Protein AF-A0A6P0XRM7-F1 (afdb_monomer)

Secondary structure (DSSP, 8-state):
----EEEEETTEEEEESEEEEES-EEEEE-SSS-BTTSTT-BSEEEEESS--EEEEE-------GGGS-----

Structure (mmCIF, N/CA/C/O backbone):
data_AF-A0A6P0XRM7-F1
#
_entry.id   AF-A0A6P0XRM7-F1
#
loop_
_atom_site.group_PDB
_atom_site.id
_atom_site.type_symbol
_atom_site.label_atom_id
_atom_site.label_alt_id
_atom_site.label_comp_id
_atom_site.label_asym_id
_atom_site.label_entity_id
_atom_site.label_seq_id
_atom_site.pdbx_PDB_ins_code
_atom_site.Cartn_x
_atom_site.Cartn_y
_atom_site.Cartn_z
_atom_site.occupancy
_atom_site.B_iso_or_equiv
_atom_site.auth_seq_id
_atom_site.auth_comp_id
_atom_site.auth_asym_id
_atom_site.auth_atom_id
_atom_site.pdbx_PDB_model_num
ATOM 1 N N . SER A 1 1 ? 13.690 -6.285 -7.337 1.00 70.25 1 SER A N 1
ATOM 2 C CA . SER A 1 1 ? 12.714 -5.493 -8.091 1.00 70.25 1 SER A CA 1
ATOM 3 C C . SER A 1 1 ? 12.483 -4.122 -7.467 1.00 70.25 1 SER A C 1
ATOM 5 O O . SER A 1 1 ? 12.662 -3.942 -6.266 1.00 70.25 1 SER A O 1
ATOM 7 N N . LEU A 1 2 ? 12.049 -3.153 -8.280 1.00 84.44 2 LEU A N 1
ATOM 8 C CA . LEU A 1 2 ? 11.529 -1.874 -7.790 1.00 84.44 2 LEU A CA 1
ATOM 9 C C . LEU A 1 2 ? 10.225 -2.086 -6.987 1.00 84.44 2 LEU A C 1
ATOM 11 O O . LEU A 1 2 ? 9.459 -2.997 -7.315 1.00 84.44 2 LEU A O 1
ATOM 15 N N . PRO A 1 3 ? 9.923 -1.243 -5.981 1.00 87.38 3 PRO A N 1
ATOM 16 C CA . PRO A 1 3 ? 8.657 -1.289 -5.252 1.00 87.38 3 PRO A CA 1
ATOM 17 C C . PRO A 1 3 ? 7.456 -1.125 -6.197 1.00 87.38 3 PRO A C 1
ATOM 19 O O . PRO A 1 3 ? 7.328 -0.095 -6.868 1.00 87.38 3 PRO A O 1
ATOM 22 N N . ALA A 1 4 ? 6.569 -2.121 -6.255 1.00 88.69 4 ALA A N 1
ATOM 23 C CA . ALA A 1 4 ? 5.425 -2.141 -7.175 1.00 88.69 4 ALA A CA 1
ATOM 24 C C . ALA A 1 4 ? 4.114 -1.668 -6.527 1.00 88.69 4 ALA A C 1
ATOM 26 O O . ALA A 1 4 ? 3.218 -1.176 -7.219 1.00 88.69 4 ALA A O 1
ATOM 27 N N . ILE A 1 5 ? 4.008 -1.783 -5.203 1.00 90.94 5 ILE A N 1
ATOM 28 C CA . ILE A 1 5 ? 2.793 -1.461 -4.458 1.00 90.94 5 ILE A CA 1
ATOM 29 C C . ILE A 1 5 ? 2.767 0.040 -4.17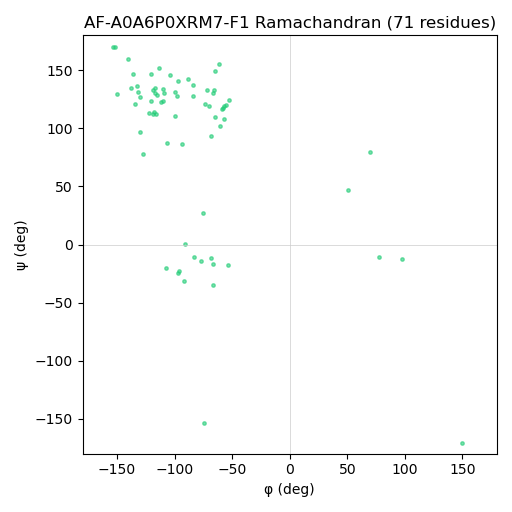9 1.00 90.94 5 ILE A C 1
ATOM 31 O O . ILE A 1 5 ? 3.786 0.624 -3.816 1.00 90.94 5 ILE A O 1
ATOM 35 N N . SER A 1 6 ? 1.601 0.673 -4.343 1.00 89.69 6 SER A N 1
ATOM 36 C CA . SER A 1 6 ? 1.367 2.064 -3.947 1.00 89.69 6 SER A CA 1
ATOM 37 C C . SER A 1 6 ? 0.274 2.127 -2.885 1.00 89.69 6 SER A C 1
ATOM 39 O O . SER A 1 6 ? -0.888 1.863 -3.180 1.00 89.69 6 SER A O 1
ATOM 41 N N . VAL A 1 7 ? 0.639 2.541 -1.677 1.00 89.31 7 VAL A N 1
ATOM 42 C CA . VAL A 1 7 ? -0.277 2.786 -0.558 1.00 89.31 7 VAL A CA 1
ATOM 43 C C . VAL A 1 7 ? -0.581 4.277 -0.491 1.00 89.31 7 VAL A C 1
ATOM 45 O O . VAL A 1 7 ? 0.343 5.092 -0.472 1.00 89.31 7 VAL A O 1
ATOM 48 N N . LYS A 1 8 ? -1.863 4.646 -0.463 1.00 84.94 8 LYS A N 1
ATOM 49 C CA . LYS A 1 8 ? -2.300 6.046 -0.423 1.00 84.94 8 LYS A CA 1
ATOM 50 C C . LYS A 1 8 ? -3.036 6.329 0.886 1.00 84.94 8 LYS A C 1
ATOM 52 O O . LYS A 1 8 ? -4.115 5.790 1.096 1.00 84.94 8 LYS A O 1
ATOM 57 N N . GLN A 1 9 ? -2.453 7.157 1.753 1.00 81.88 9 GLN A N 1
ATOM 58 C CA . GLN A 1 9 ? -2.971 7.462 3.095 1.00 81.88 9 GLN A CA 1
ATOM 59 C C . GLN A 1 9 ? -2.911 8.973 3.338 1.00 81.88 9 GLN A C 1
ATOM 61 O O . GLN A 1 9 ? -1.836 9.562 3.251 1.00 81.88 9 GLN A O 1
ATOM 66 N N . GLY A 1 10 ? -4.053 9.615 3.617 1.00 70.94 10 GLY A N 1
ATOM 67 C CA . GLY A 1 10 ? -4.100 11.043 3.971 1.00 70.94 10 GLY A CA 1
ATOM 68 C C . GLY A 1 10 ? -3.346 11.959 2.993 1.00 70.94 10 GLY A C 1
ATOM 69 O O . GLY A 1 10 ? -2.513 12.758 3.408 1.00 70.94 10 GLY A O 1
ATOM 70 N N . GLY A 1 11 ? -3.553 11.777 1.684 1.00 75.81 11 GLY A N 1
ATOM 71 C CA . GLY A 1 11 ? -2.874 12.532 0.618 1.00 75.81 11 GLY A CA 1
ATOM 72 C C . GLY A 1 11 ? -1.428 12.108 0.312 1.00 75.81 11 GLY A C 1
ATOM 73 O O . GLY A 1 11 ? -0.884 12.515 -0.714 1.00 75.81 11 GLY A O 1
ATOM 74 N N . LYS A 1 12 ? -0.805 11.263 1.141 1.00 82.06 12 LYS A N 1
ATOM 75 C CA . LYS A 1 12 ? 0.554 10.746 0.922 1.00 82.06 12 LYS A CA 1
ATOM 76 C C . LYS A 1 12 ? 0.524 9.472 0.082 1.00 82.06 12 LYS A C 1
ATOM 78 O O . LYS A 1 12 ? -0.346 8.624 0.267 1.00 82.06 12 LYS A O 1
ATOM 83 N N . ASN A 1 13 ? 1.510 9.323 -0.804 1.00 86.88 13 ASN A N 1
ATOM 84 C CA . ASN A 1 13 ? 1.742 8.108 -1.585 1.00 86.88 13 ASN A CA 1
ATOM 85 C C . ASN A 1 13 ? 3.019 7.428 -1.089 1.00 86.88 13 ASN A C 1
ATOM 87 O O . ASN A 1 13 ? 4.090 8.030 -1.111 1.00 86.88 13 ASN A O 1
ATOM 91 N N . HIS A 1 14 ? 2.916 6.169 -0.689 1.00 89.25 14 HIS A N 1
ATOM 92 C CA . HIS A 1 14 ? 4.040 5.357 -0.246 1.00 89.25 14 HIS A CA 1
ATOM 93 C C . HIS A 1 14 ? 4.216 4.177 -1.188 1.00 89.25 14 HIS A C 1
ATOM 95 O O . HIS A 1 14 ? 3.252 3.479 -1.497 1.00 89.25 14 HIS A O 1
ATOM 101 N N . ARG A 1 15 ? 5.443 3.958 -1.652 1.00 91.25 15 ARG A N 1
ATOM 102 C CA . ARG A 1 15 ? 5.796 2.792 -2.461 1.00 91.25 15 ARG A CA 1
ATOM 103 C C . ARG A 1 15 ? 6.400 1.733 -1.552 1.00 91.25 15 ARG A C 1
ATOM 105 O O . ARG A 1 15 ? 7.130 2.111 -0.653 1.00 91.25 15 ARG A O 1
ATOM 112 N N . CYS A 1 16 ? 6.099 0.456 -1.749 1.00 92.12 16 CYS A N 1
ATOM 113 C CA . CYS A 1 16 ? 6.701 -0.638 -0.978 1.00 92.12 16 CYS A CA 1
ATOM 114 C C . CYS A 1 16 ? 6.709 -1.944 -1.785 1.00 92.12 16 CYS A C 1
ATOM 116 O O . CYS A 1 16 ? 6.127 -2.022 -2.876 1.00 92.12 16 CYS A O 1
ATOM 118 N N . HIS A 1 17 ? 7.408 -2.955 -1.271 1.00 93.12 17 HIS A N 1
ATOM 119 C CA . HIS A 1 17 ? 7.422 -4.295 -1.859 1.00 93.12 17 HIS A CA 1
ATOM 120 C C . HIS A 1 17 ? 6.345 -5.197 -1.269 1.00 93.12 17 HIS A C 1
ATOM 122 O O . HIS A 1 17 ? 5.799 -6.033 -1.979 1.00 93.12 17 HIS A O 1
ATOM 128 N N . GLU A 1 18 ? 6.008 -4.981 -0.001 1.00 92.25 18 GLU A N 1
ATOM 129 C CA . GLU A 1 18 ? 4.960 -5.705 0.710 1.00 92.25 18 GLU A CA 1
ATOM 130 C C . GLU A 1 18 ? 4.112 -4.723 1.518 1.00 92.25 18 GLU A C 1
ATOM 132 O O . GLU A 1 18 ? 4.616 -3.706 2.018 1.00 92.25 18 GLU A O 1
ATOM 137 N N . VAL A 1 19 ? 2.822 -5.032 1.635 1.00 92.44 19 VAL A N 1
ATOM 138 C CA . VAL A 1 19 ? 1.907 -4.351 2.543 1.00 92.44 19 VAL A CA 1
ATOM 139 C C . VAL A 1 19 ? 1.119 -5.385 3.338 1.00 92.44 19 VAL A C 1
ATOM 141 O O . VAL A 1 19 ? 0.565 -6.322 2.765 1.00 92.44 19 VAL A O 1
ATOM 144 N N . GLU A 1 20 ? 1.066 -5.197 4.647 1.00 93.50 20 GLU A N 1
ATOM 145 C CA . GLU A 1 20 ? 0.226 -5.966 5.557 1.00 93.50 20 GLU A CA 1
ATOM 146 C C . GLU A 1 20 ? -0.887 -5.052 6.070 1.00 93.50 20 GLU A C 1
ATOM 148 O O . GLU A 1 20 ? -0.642 -3.891 6.411 1.00 93.50 20 GLU A O 1
ATOM 153 N N . ILE A 1 21 ? -2.119 -5.564 6.055 1.00 92.06 21 ILE A N 1
ATOM 154 C CA . ILE A 1 21 ? -3.325 -4.832 6.444 1.00 92.06 21 ILE A CA 1
ATOM 155 C C . ILE A 1 21 ? -3.934 -5.561 7.635 1.00 92.06 21 ILE A C 1
ATOM 157 O O . ILE A 1 21 ? -4.434 -6.678 7.489 1.00 92.06 21 ILE A O 1
ATOM 161 N N . LEU A 1 22 ? -3.907 -4.927 8.803 1.00 91.12 22 LEU A N 1
ATOM 162 C CA . LEU A 1 22 ? -4.441 -5.510 10.029 1.00 91.12 22 LEU A CA 1
ATOM 163 C C . LEU A 1 22 ? -5.893 -5.067 10.219 1.00 91.12 22 LEU A C 1
ATOM 165 O O . LEU A 1 22 ? -6.181 -4.054 10.854 1.00 91.12 22 LEU A O 1
ATOM 169 N N . GLY A 1 23 ? -6.816 -5.818 9.617 1.00 89.88 23 GLY A N 1
ATOM 170 C CA . GLY A 1 23 ? -8.252 -5.574 9.728 1.00 89.88 23 GLY A CA 1
ATOM 171 C C . GLY A 1 23 ? -9.034 -5.991 8.488 1.00 89.88 23 GLY A C 1
ATOM 172 O O . GLY A 1 23 ? -8.513 -6.632 7.574 1.00 89.88 23 GLY A O 1
ATOM 173 N N . ASN A 1 24 ? -10.313 -5.616 8.456 1.00 90.75 24 ASN A N 1
ATOM 174 C CA . ASN A 1 24 ? -11.179 -5.914 7.323 1.00 90.75 24 ASN A CA 1
ATOM 175 C C . ASN A 1 24 ? -10.721 -5.146 6.082 1.00 90.75 24 ASN A C 1
ATOM 177 O O . ASN A 1 24 ? -10.546 -3.926 6.103 1.00 90.75 24 ASN A O 1
ATOM 181 N N . CYS A 1 25 ? -10.582 -5.869 4.976 1.00 92.56 25 CYS A N 1
ATOM 182 C CA . CYS A 1 25 ? -10.268 -5.278 3.689 1.00 92.56 25 CYS A CA 1
ATOM 183 C C . CYS A 1 25 ? -11.044 -5.951 2.558 1.00 92.56 25 CYS A C 1
ATOM 185 O O . CYS A 1 25 ? -11.537 -7.076 2.679 1.00 92.56 25 CYS A O 1
ATOM 187 N N . LYS A 1 26 ? -11.156 -5.239 1.438 1.00 92.62 26 LYS A N 1
ATOM 188 C CA . LYS A 1 26 ? -11.807 -5.721 0.222 1.00 92.62 26 LYS A CA 1
ATOM 189 C C . LYS A 1 26 ? -10.998 -5.331 -1.001 1.00 92.62 26 LYS A C 1
ATOM 191 O O . LYS A 1 26 ?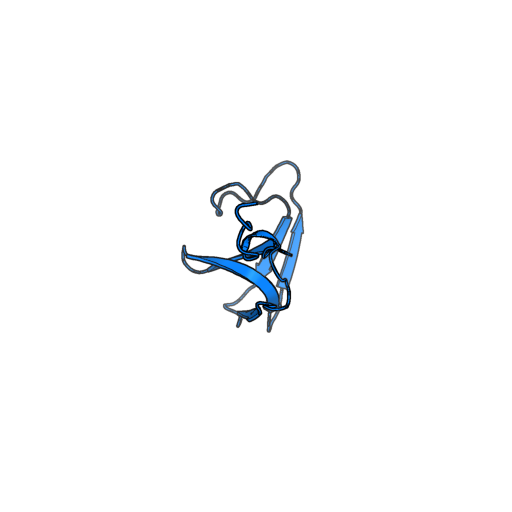 -10.629 -4.173 -1.164 1.00 92.62 26 LYS A O 1
ATOM 19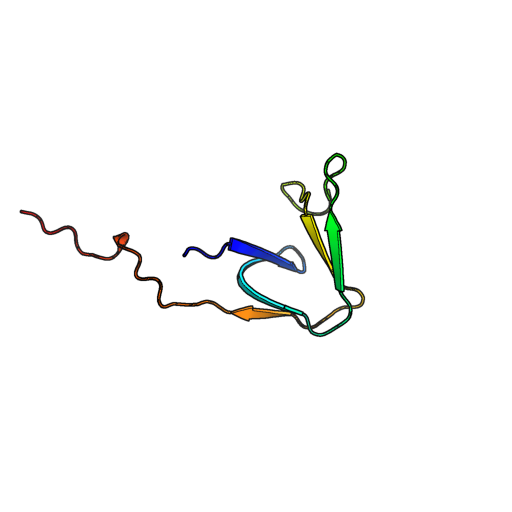6 N N . ILE A 1 27 ? -10.808 -6.280 -1.912 1.00 93.12 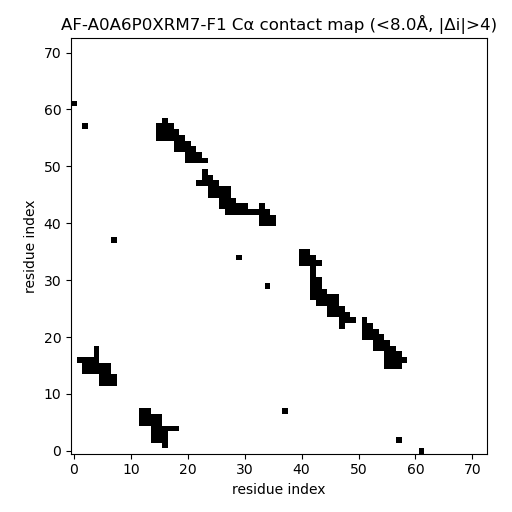27 ILE A N 1
ATOM 197 C CA . ILE A 1 27 ? -10.257 -6.008 -3.240 1.00 93.12 27 ILE A CA 1
ATOM 198 C C . ILE A 1 27 ? -11.392 -5.550 -4.158 1.00 93.12 27 ILE A C 1
ATOM 200 O O . ILE A 1 27 ? -12.422 -6.219 -4.281 1.00 93.12 27 ILE A O 1
ATOM 204 N N . VAL A 1 28 ? -11.206 -4.411 -4.818 1.00 93.69 28 VAL A N 1
ATOM 205 C CA . VAL A 1 28 ? -12.179 -3.839 -5.748 1.00 93.69 28 VAL A CA 1
ATOM 206 C C . VAL A 1 28 ? -11.553 -3.699 -7.125 1.00 93.69 28 VAL A C 1
ATOM 208 O O . VAL A 1 28 ? -10.549 -3.013 -7.302 1.00 93.69 28 VAL A O 1
ATOM 211 N N . TYR A 1 29 ? -12.196 -4.314 -8.116 1.00 94.12 29 TYR A N 1
ATOM 212 C CA . TYR A 1 29 ? -11.874 -4.143 -9.525 1.00 94.12 29 TYR A CA 1
ATOM 213 C C . TYR A 1 29 ? -13.003 -3.396 -10.242 1.00 94.12 29 TYR A C 1
ATOM 215 O O . TYR A 1 29 ? -14.156 -3.832 -10.234 1.00 94.12 29 TYR A O 1
ATOM 223 N N . ARG A 1 30 ? -12.684 -2.263 -10.876 1.00 94.12 30 ARG A N 1
ATOM 224 C CA . ARG A 1 30 ? -13.595 -1.509 -11.748 1.00 94.12 30 ARG A CA 1
ATOM 225 C C . ARG A 1 30 ? -12.918 -1.180 -13.081 1.00 94.12 30 ARG A C 1
ATOM 227 O O . ARG A 1 30 ? -12.239 -0.155 -13.187 1.00 94.12 30 ARG A O 1
ATOM 234 N N . PRO A 1 31 ? -13.149 -1.985 -14.133 1.00 91.56 31 PRO A N 1
ATOM 235 C CA . PRO A 1 31 ? -12.491 -1.795 -15.423 1.00 91.56 31 PRO A CA 1
ATOM 236 C C . PRO A 1 31 ? -12.911 -0.512 -16.135 1.00 91.56 31 PRO A C 1
ATOM 238 O O . PRO A 1 31 ? -12.072 0.109 -16.771 1.00 91.56 31 PRO A O 1
ATOM 241 N N . HIS A 1 32 ? -14.169 -0.076 -16.021 1.00 91.06 32 HIS A N 1
ATOM 242 C CA . HIS A 1 32 ? -14.699 1.054 -16.808 1.00 91.06 32 HIS A CA 1
ATOM 243 C C . HIS A 1 32 ? -14.911 2.341 -16.003 1.00 91.06 32 HIS A C 1
ATOM 245 O O . HIS A 1 32 ? -14.979 3.426 -16.575 1.00 91.06 32 HIS A O 1
ATOM 251 N N . LYS A 1 33 ? -15.008 2.237 -14.675 1.00 90.50 33 LYS A N 1
ATOM 252 C CA . LYS A 1 33 ? -15.248 3.365 -13.764 1.00 90.50 33 LYS A CA 1
ATOM 253 C C . LYS A 1 33 ? -14.168 3.369 -12.676 1.00 90.50 33 LYS A C 1
ATOM 255 O O . LYS A 1 33 ? -14.435 2.874 -11.580 1.00 90.50 33 LYS A O 1
ATOM 260 N N . PRO A 1 34 ? -12.952 3.853 -12.992 1.00 89.25 34 PRO A N 1
ATOM 261 C CA . PRO A 1 34 ? -11.835 3.829 -12.056 1.00 89.25 34 PRO A CA 1
ATOM 262 C C . PRO A 1 34 ? -12.142 4.653 -10.807 1.00 89.25 34 PRO A C 1
ATOM 264 O O . PRO A 1 34 ? -12.949 5.589 -10.844 1.00 89.25 34 PRO A O 1
ATOM 267 N N . ASN A 1 35 ? -11.471 4.324 -9.708 1.00 86.19 35 ASN A N 1
ATOM 268 C CA . ASN A 1 35 ? -11.541 5.111 -8.493 1.00 86.19 35 ASN A CA 1
ATOM 269 C C . ASN A 1 35 ? -10.927 6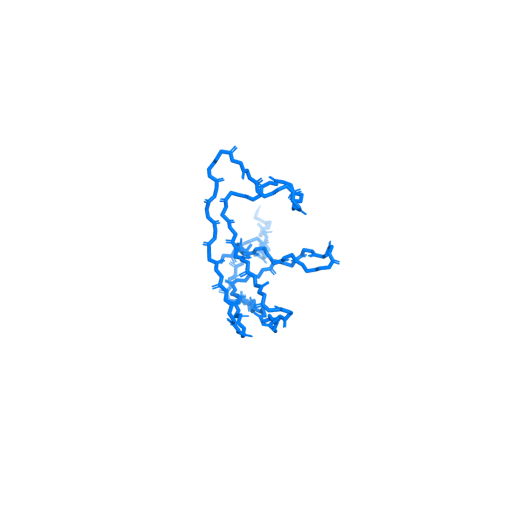.498 -8.727 1.00 86.19 35 ASN A C 1
ATOM 271 O O . ASN A 1 35 ? -9.714 6.634 -8.885 1.00 86.19 35 ASN A O 1
ATOM 275 N N . LYS A 1 36 ? -11.782 7.524 -8.739 1.00 82.69 36 LYS A N 1
ATOM 276 C CA . LYS A 1 36 ? -11.392 8.920 -8.967 1.00 82.69 36 LYS A CA 1
ATOM 277 C C . LYS A 1 36 ? -10.881 9.630 -7.715 1.00 82.69 36 LYS A C 1
ATOM 279 O O . LYS A 1 36 ? -10.335 10.718 -7.854 1.00 82.69 36 LYS A O 1
ATOM 284 N N . SER A 1 37 ? -11.020 9.045 -6.519 1.00 78.25 37 SER A N 1
ATOM 285 C CA . SER A 1 37 ? -10.460 9.643 -5.296 1.00 78.25 37 SER A CA 1
ATOM 286 C C . SER A 1 37 ? -8.929 9.621 -5.282 1.00 78.25 37 SER A C 1
ATOM 288 O O . SER A 1 37 ? -8.301 10.278 -4.460 1.00 78.25 37 SER A O 1
ATOM 290 N N . GLN A 1 38 ? -8.321 8.887 -6.217 1.00 69.38 38 GLN A N 1
ATOM 291 C CA . GLN A 1 38 ? -6.887 8.725 -6.340 1.00 69.38 38 GLN A CA 1
ATOM 292 C C . GLN A 1 38 ? -6.387 9.344 -7.647 1.00 69.38 38 GLN A C 1
ATOM 294 O O . GLN A 1 38 ? -6.869 9.002 -8.729 1.00 69.38 38 GLN A O 1
ATOM 299 N N . ALA A 1 39 ? -5.360 10.199 -7.558 1.00 62.62 39 ALA A N 1
ATOM 300 C CA . ALA A 1 39 ? -4.664 10.721 -8.734 1.00 62.62 39 ALA A CA 1
ATOM 301 C C . ALA A 1 39 ? -4.200 9.555 -9.633 1.00 62.62 39 ALA A C 1
ATOM 303 O O . ALA A 1 39 ? -3.534 8.632 -9.148 1.00 62.62 39 ALA A O 1
ATOM 304 N N . GLY A 1 40 ? -4.612 9.578 -10.905 1.00 70.31 40 GLY A N 1
ATOM 305 C CA . GLY A 1 40 ? -4.326 8.540 -11.906 1.00 70.31 40 GLY A CA 1
ATOM 306 C C . GLY A 1 40 ? -5.434 7.500 -12.137 1.00 70.31 40 GLY A C 1
ATOM 307 O O . GLY A 1 40 ? -5.376 6.793 -13.136 1.00 70.31 40 GLY A O 1
ATOM 308 N N . GLY A 1 41 ? -6.465 7.424 -11.286 1.00 80.75 41 GLY A N 1
ATOM 309 C CA . GLY A 1 41 ? -7.629 6.562 -11.526 1.00 80.75 41 GLY A CA 1
ATOM 310 C C . GLY A 1 41 ? -7.341 5.059 -11.406 1.00 80.75 41 GLY A C 1
ATOM 311 O O . GLY A 1 41 ? -7.230 4.360 -12.412 1.00 80.75 41 GLY A O 1
ATOM 312 N N . ALA A 1 42 ? -7.276 4.531 -10.181 1.00 87.81 42 ALA A N 1
ATOM 313 C CA . ALA A 1 42 ? -7.027 3.103 -9.968 1.00 87.81 42 ALA A CA 1
ATOM 314 C C . ALA A 1 42 ? -8.193 2.244 -10.493 1.00 87.81 42 ALA A C 1
ATOM 316 O O . ALA A 1 42 ? -9.358 2.521 -10.207 1.00 87.81 42 ALA A O 1
ATOM 317 N N . ARG A 1 43 ? -7.884 1.184 -11.251 1.00 91.56 43 ARG A N 1
ATOM 318 C CA . ARG A 1 43 ? -8.879 0.186 -11.699 1.00 91.56 43 ARG A CA 1
ATOM 319 C C . ARG A 1 43 ? -8.928 -1.042 -10.801 1.00 91.56 43 ARG A C 1
ATOM 321 O O . ARG A 1 43 ? -9.951 -1.711 -10.776 1.00 91.56 43 ARG A O 1
ATOM 328 N N . LEU A 1 44 ? -7.851 -1.312 -10.072 1.00 91.50 44 LEU A N 1
ATOM 329 C CA . LEU A 1 44 ? -7.755 -2.332 -9.038 1.00 91.50 44 LEU A CA 1
ATOM 330 C C . LEU A 1 44 ? -7.171 -1.668 -7.794 1.00 91.50 44 LEU A C 1
ATOM 332 O O . LEU A 1 44 ? -6.140 -1.001 -7.891 1.00 91.50 44 LEU A O 1
ATOM 336 N N . TRP A 1 45 ? -7.844 -1.801 -6.659 1.00 91.62 45 TRP A N 1
ATOM 337 C CA . TRP A 1 45 ? -7.362 -1.289 -5.379 1.00 91.62 45 TRP A CA 1
ATOM 338 C C . TRP A 1 45 ? -7.908 -2.121 -4.222 1.00 91.62 45 TRP A C 1
ATOM 340 O O . TRP A 1 45 ? -8.779 -2.972 -4.407 1.00 91.62 45 TRP A O 1
ATOM 350 N N . ILE A 1 46 ? -7.372 -1.866 -3.032 1.00 90.81 46 ILE A N 1
ATOM 351 C CA . ILE A 1 46 ? 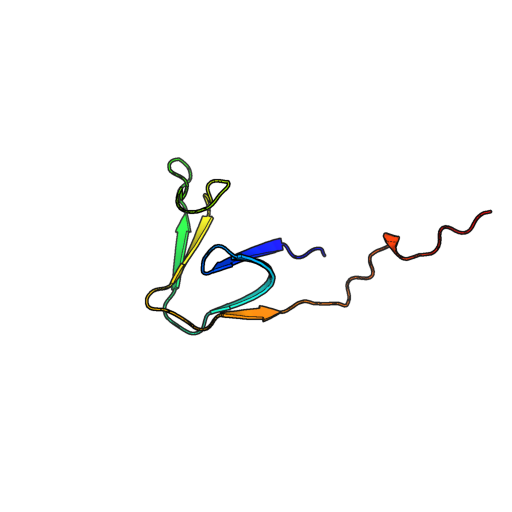-7.843 -2.438 -1.775 1.00 90.81 46 ILE A CA 1
ATOM 352 C C . ILE A 1 46 ? -8.511 -1.314 -0.981 1.00 90.81 46 ILE A C 1
ATOM 354 O O . ILE A 1 46 ? -7.947 -0.225 -0.868 1.00 90.81 46 ILE A O 1
ATOM 358 N N . GLU A 1 47 ? -9.717 -1.562 -0.480 1.00 88.88 47 GLU A N 1
ATOM 359 C CA . GLU A 1 47 ? -10.435 -0.686 0.452 1.00 88.88 47 GLU A CA 1
ATOM 360 C C . GLU A 1 47 ? -10.373 -1.272 1.860 1.00 88.88 47 GLU A C 1
ATOM 362 O O . GLU A 1 47 ? -10.401 -2.493 2.032 1.00 88.88 47 GLU A O 1
ATOM 367 N N . THR A 1 48 ? -10.304 -0.393 2.854 1.00 87.19 48 THR A N 1
ATOM 368 C CA . THR A 1 48 ? -10.247 -0.728 4.278 1.00 87.19 48 THR A CA 1
ATOM 369 C C . THR A 1 48 ? -11.257 0.134 5.025 1.00 87.19 48 THR A C 1
ATOM 371 O O . THR A 1 48 ? -11.339 1.333 4.757 1.00 87.19 48 THR A O 1
ATOM 374 N N . GLU A 1 49 ? -12.010 -0.456 5.946 1.00 80.88 49 GLU A N 1
ATOM 375 C CA . GLU A 1 49 ? -12.952 0.253 6.820 1.00 80.88 49 GLU A CA 1
ATOM 376 C C . GLU A 1 49 ? -13.052 -0.506 8.154 1.00 80.88 49 GLU A C 1
ATOM 378 O O . GLU A 1 49 ? -13.289 -1.722 8.118 1.00 80.88 49 GLU A O 1
ATOM 383 N N . PRO A 1 50 ? -12.907 0.145 9.330 1.00 80.88 50 PRO A N 1
ATOM 384 C CA . PRO A 1 50 ? -12.554 1.556 9.602 1.00 80.88 50 PRO A CA 1
ATOM 385 C C . PRO A 1 50 ? -11.054 1.854 9.360 1.00 80.88 50 PRO A C 1
ATOM 387 O O . PRO A 1 50 ? -10.428 1.200 8.531 1.00 80.88 50 PRO A O 1
ATOM 390 N N . GLU A 1 51 ? -10.469 2.860 10.025 1.00 75.50 51 GLU A N 1
ATOM 391 C CA . GLU A 1 51 ? -9.018 3.102 9.994 1.00 75.50 51 GLU A CA 1
ATOM 392 C C . GLU A 1 51 ? -8.269 1.856 10.502 1.00 75.50 51 GLU A C 1
ATOM 394 O O . GLU A 1 51 ? -8.470 1.421 11.635 1.00 75.50 51 GLU A O 1
ATOM 399 N N . VAL A 1 52 ? -7.451 1.253 9.635 1.00 82.69 52 VAL A N 1
ATOM 400 C CA . VAL A 1 52 ? -6.678 0.032 9.916 1.00 82.69 52 VAL A CA 1
ATOM 401 C C . VAL A 1 52 ? -5.184 0.329 9.932 1.00 82.69 52 VAL A C 1
ATOM 403 O O . VAL A 1 52 ? -4.702 1.227 9.235 1.00 82.69 52 VAL A O 1
ATOM 406 N N . GLU A 1 53 ? -4.435 -0.460 10.697 1.00 86.94 53 GLU A N 1
ATOM 407 C CA . GLU A 1 53 ? -2.977 -0.393 10.697 1.00 86.94 53 GLU A CA 1
ATOM 408 C C . GLU A 1 53 ? -2.412 -0.970 9.390 1.00 86.94 53 GLU A C 1
ATOM 410 O O . GLU A 1 53 ? -2.822 -2.039 8.924 1.00 86.94 53 GLU A O 1
ATOM 415 N N . ILE A 1 54 ? -1.466 -0.237 8.791 1.00 88.31 54 ILE A N 1
ATOM 416 C CA . ILE A 1 54 ? -0.800 -0.607 7.540 1.00 88.31 54 ILE A CA 1
ATOM 417 C C . ILE A 1 54 ? 0.710 -0.673 7.766 1.00 88.31 54 ILE A C 1
ATOM 419 O O . ILE A 1 54 ? 1.372 0.358 7.942 1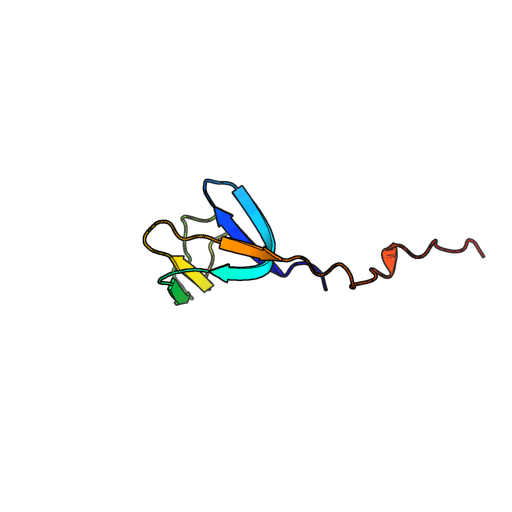.00 88.31 54 ILE A O 1
ATOM 423 N N . ILE A 1 55 ? 1.270 -1.878 7.666 1.00 92.19 55 ILE A N 1
ATOM 424 C CA . ILE A 1 55 ? 2.714 -2.120 7.766 1.00 92.19 55 ILE A CA 1
ATOM 425 C C . ILE A 1 55 ? 3.280 -2.262 6.353 1.00 92.19 55 ILE A C 1
ATOM 427 O O . ILE A 1 55 ? 2.740 -2.978 5.513 1.00 92.19 55 ILE A O 1
ATOM 431 N N . ARG A 1 56 ? 4.370 -1.547 6.065 1.00 91.81 56 ARG A N 1
ATOM 432 C CA . ARG A 1 56 ? 5.029 -1.529 4.749 1.00 91.81 56 ARG A CA 1
ATOM 433 C C . ARG A 1 56 ? 6.434 -2.086 4.890 1.00 91.81 56 ARG A C 1
ATOM 435 O O . ARG A 1 56 ? 7.150 -1.660 5.793 1.00 91.81 56 A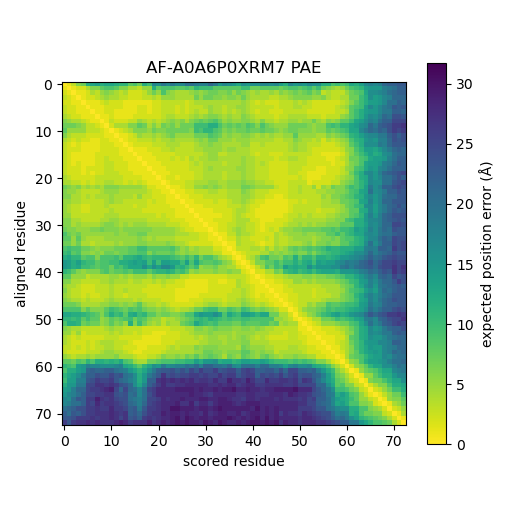RG A O 1
ATOM 442 N N . LYS A 1 57 ? 6.844 -2.967 3.977 1.00 90.75 57 LYS A N 1
ATOM 443 C CA . LYS A 1 57 ? 8.209 -3.514 3.958 1.00 90.75 57 LYS A CA 1
ATOM 444 C C . LYS A 1 57 ? 8.908 -3.200 2.641 1.00 90.75 57 LYS A C 1
ATOM 446 O O . LYS A 1 57 ? 8.279 -3.133 1.579 1.00 90.75 57 LYS A O 1
ATOM 451 N N . PHE A 1 58 ? 10.215 -2.997 2.748 1.00 87.19 58 PHE A N 1
ATOM 452 C CA . PHE A 1 58 ? 11.126 -2.839 1.626 1.00 87.19 58 PHE A CA 1
ATOM 453 C C . PHE A 1 58 ? 12.154 -3.961 1.677 1.00 87.19 58 PHE A C 1
ATOM 455 O O . PHE A 1 58 ? 12.716 -4.211 2.741 1.00 87.19 58 PHE A O 1
ATOM 462 N N . PHE A 1 59 ? 12.398 -4.613 0.544 1.00 85.31 59 PHE A N 1
ATOM 463 C CA . PHE A 1 59 ? 13.446 -5.623 0.420 1.00 85.31 59 PHE A CA 1
ATOM 464 C C . PHE A 1 59 ? 14.676 -4.979 -0.234 1.00 85.31 59 PHE A C 1
ATOM 466 O O . PHE A 1 59 ? 14.591 -4.600 -1.407 1.00 85.31 59 PHE A O 1
ATOM 473 N N . PRO A 1 60 ? 15.782 -4.795 0.513 1.00 72.88 60 PRO A N 1
ATOM 474 C CA . PRO A 1 60 ? 16.994 -4.148 0.015 1.00 72.88 60 PRO A CA 1
ATOM 475 C C . PRO A 1 60 ? 17.840 -5.065 -0.877 1.00 72.88 60 PRO A C 1
ATOM 477 O O . PRO A 1 60 ? 18.680 -4.565 -1.613 1.00 72.88 60 PRO A O 1
ATOM 480 N N . ASP A 1 61 ? 17.581 -6.378 -0.872 1.00 67.44 61 ASP A N 1
ATOM 481 C CA . ASP A 1 61 ? 18.387 -7.418 -1.542 1.00 67.44 61 ASP A CA 1
ATOM 482 C C . ASP A 1 61 ? 18.202 -7.458 -3.072 1.00 67.44 61 ASP A C 1
ATOM 484 O O . ASP A 1 61 ? 18.335 -8.485 -3.736 1.00 67.44 61 ASP A O 1
ATOM 488 N N . VAL A 1 62 ? 17.846 -6.317 -3.647 1.00 58.09 62 VAL A N 1
ATOM 489 C CA . VAL A 1 62 ? 17.810 -6.087 -5.079 1.00 58.09 62 VAL A CA 1
ATOM 490 C C . VAL A 1 62 ? 19.004 -5.201 -5.371 1.00 58.09 62 VAL A C 1
ATOM 492 O O . VAL A 1 62 ? 18.875 -3.979 -5.370 1.00 58.09 62 VAL A O 1
ATOM 495 N N . GLU A 1 63 ? 20.162 -5.810 -5.609 1.00 57.84 63 GLU A N 1
ATOM 496 C CA . GLU A 1 63 ? 21.278 -5.091 -6.217 1.00 57.84 63 GLU A CA 1
ATOM 497 C C . GLU A 1 63 ? 20.783 -4.525 -7.555 1.00 57.84 63 GLU A C 1
ATOM 499 O O . GLU A 1 63 ? 20.482 -5.261 -8.497 1.00 57.84 63 GLU A O 1
ATOM 504 N N . LEU A 1 64 ? 20.595 -3.207 -7.620 1.00 55.88 64 LEU A N 1
ATOM 505 C CA . LEU A 1 64 ? 20.398 -2.521 -8.886 1.00 55.88 64 LEU A CA 1
ATOM 506 C C . LEU A 1 64 ? 21.754 -2.574 -9.596 1.00 55.88 64 LEU A C 1
ATOM 508 O O . LEU A 1 64 ? 22.732 -2.046 -9.075 1.00 55.88 64 LEU A O 1
ATOM 512 N N . GLU A 1 65 ? 21.831 -3.195 -10.777 1.00 55.84 65 GLU A N 1
ATOM 513 C CA . GLU A 1 65 ? 23.068 -3.214 -11.586 1.00 55.84 65 GLU A CA 1
ATOM 514 C C . GLU A 1 65 ? 23.624 -1.798 -11.859 1.00 55.84 65 GLU A C 1
ATOM 516 O O . GLU A 1 65 ? 24.799 -1.639 -12.182 1.00 55.84 65 GLU A O 1
ATOM 521 N N . GLU A 1 66 ? 22.791 -0.768 -11.682 1.00 54.94 66 GLU A N 1
ATOM 522 C CA . GLU A 1 66 ? 23.101 0.656 -11.827 1.00 54.94 66 GLU A CA 1
ATOM 523 C C . GLU A 1 66 ? 24.091 1.207 -10.781 1.00 54.94 66 GLU A C 1
ATOM 525 O O . GLU A 1 66 ? 24.686 2.252 -11.031 1.00 54.94 66 GLU A O 1
ATOM 530 N N . ASP A 1 67 ? 24.322 0.511 -9.659 1.00 55.72 67 ASP A N 1
ATOM 531 C CA . ASP A 1 67 ? 25.314 0.907 -8.638 1.00 55.72 67 ASP A CA 1
ATOM 532 C C . ASP A 1 67 ? 26.706 0.293 -8.872 1.00 55.72 67 ASP A C 1
ATOM 534 O O . ASP A 1 67 ? 27.653 0.537 -8.116 1.00 55.72 67 ASP A O 1
ATOM 538 N N . LYS A 1 68 ? 26.877 -0.497 -9.940 1.00 52.03 68 LYS A N 1
ATOM 539 C CA . LYS A 1 68 ? 28.208 -0.952 -10.336 1.00 52.03 68 LYS A CA 1
ATOM 540 C C . LYS A 1 68 ? 28.937 0.239 -10.965 1.00 52.03 68 LYS A C 1
ATOM 542 O O . LYS A 1 68 ? 28.448 0.764 -11.968 1.00 52.03 68 LYS A O 1
ATOM 547 N N . PRO A 1 69 ? 30.098 0.679 -10.437 1.00 58.31 69 PRO A N 1
ATOM 548 C CA . PRO A 1 69 ? 30.860 1.735 -11.084 1.00 58.31 69 PRO A CA 1
ATOM 549 C C . PRO A 1 69 ? 31.125 1.298 -12.523 1.00 58.31 69 PRO A C 1
ATOM 551 O O . PRO A 1 69 ? 31.709 0.235 -12.752 1.00 58.31 69 PRO A O 1
ATOM 554 N N . GLN A 1 70 ? 30.653 2.087 -13.491 1.00 60.69 70 GLN A N 1
ATOM 555 C CA . GLN A 1 70 ? 31.036 1.904 -14.883 1.00 60.69 70 GLN A CA 1
ATOM 556 C C . GLN A 1 70 ? 32.550 2.080 -14.929 1.00 60.69 70 GLN A C 1
ATOM 558 O O . GLN A 1 70 ? 33.070 3.186 -14.796 1.00 60.69 70 GLN A O 1
ATOM 563 N N . GLY A 1 71 ? 33.264 0.958 -15.010 1.00 53.16 71 GLY A N 1
ATOM 564 C CA . GLY A 1 71 ? 34.698 0.964 -15.208 1.00 53.16 71 GLY A CA 1
ATOM 565 C C . GLY A 1 71 ? 34.975 1.695 -16.510 1.00 53.16 71 GLY A C 1
ATOM 566 O O . GLY A 1 71 ? 34.524 1.259 -17.567 1.00 53.16 71 GLY A O 1
ATOM 567 N N . PHE A 1 72 ? 35.682 2.816 -16.424 1.00 54.00 72 PHE A N 1
ATOM 568 C CA . PHE A 1 72 ? 36.281 3.450 -17.588 1.00 54.00 72 PHE A CA 1
ATOM 569 C C . PHE A 1 72 ? 37.406 2.524 -18.064 1.00 54.00 72 PHE A C 1
ATOM 571 O O . PHE A 1 72 ? 38.500 2.531 -17.498 1.00 54.00 72 PHE A O 1
ATOM 578 N N . GLY A 1 73 ? 37.075 1.650 -19.014 1.00 47.50 73 GLY A N 1
ATOM 579 C CA . GLY A 1 73 ? 38.036 0.940 -19.856 1.00 47.50 73 GLY A CA 1
ATOM 580 C C . GLY A 1 73 ? 38.397 1.768 -21.076 1.00 47.50 73 GLY A C 1
ATOM 581 O O . GLY A 1 73 ? 37.526 2.548 -21.527 1.00 47.50 73 GLY A O 1
#

Foldseek 3Di:
DFFDDWDADPNDTDGANDKDWAADKDWAAAPPQFDPVDPPGHRIDMDDPDDIDMDGHHDPPDPDPVPPPPPPD

Solvent-accessible surface area (backbone atoms only — not comparable to full-atom values): 4910 Å² total; per-residue (Å²): 112,80,60,78,44,76,50,77,56,97,93,41,79,43,72,22,66,43,76,47,70,62,66,62,70,46,81,48,78,30,91,88,64,42,44,73,94,40,95,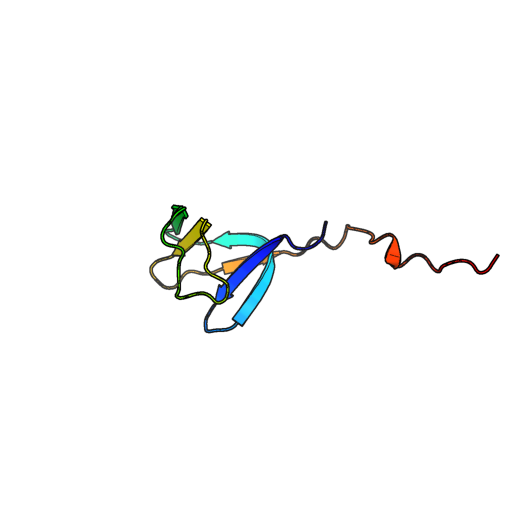87,41,48,39,64,52,76,48,68,65,70,99,58,56,75,50,74,43,76,75,79,91,45,82,59,77,84,76,54,78,81,74,89,122

pLDDT: mean 81.09, std 13.45, range [47.5, 94.12]

Radius of gyration: 16.7 Å; Cα contacts (8 Å, |Δi|>4): 91; chains: 1; bounding box: 53×20×31 Å

Mean predicted aligned error: 9.24 Å

Sequence (73 aa):
SLPAISVKQGGKNHRCHEVEILGNCKIVYRPHKPNKSQAGGARLWIETEPEVEIIRKFFPDVELEEDKPQGFG